Protein AF-A0A9X2HIS5-F1 (afdb_monomer_lite)

pLDDT: mean 87.98, std 11.02, range [46.34, 97.75]

Foldseek 3Di:
DPDDDFDAALAPPPRDGDPPPDNHHPVLVVQPDPVLRVQLVVCVVVVVVVSVVVSSVVSNVSVVVSDVVVPDPQDPVNVVVVVCVVVVHD

Structure (mmCIF, N/CA/C/O backbone):
data_AF-A0A9X2HIS5-F1
#
_entry.id   AF-A0A9X2HIS5-F1
#
loop_
_atom_site.group_PDB
_atom_site.id
_atom_site.type_symbol
_atom_site.label_atom_id
_atom_site.label_alt_id
_atom_site.label_comp_id
_atom_site.label_asym_id
_atom_site.label_entity_id
_atom_site.label_seq_id
_atom_site.pdbx_PDB_ins_code
_atom_site.Cartn_x
_atom_site.Cartn_y
_atom_site.Cartn_z
_atom_site.occupancy
_atom_site.B_iso_or_equiv
_atom_site.auth_seq_id
_atom_site.auth_comp_id
_atom_site.auth_asym_id
_atom_site.auth_atom_id
_atom_site.pdbx_PDB_model_num
ATOM 1 N N . MET A 1 1 ? 26.890 -13.661 14.094 1.00 46.34 1 MET A N 1
ATOM 2 C CA . MET A 1 1 ? 25.501 -13.837 13.611 1.00 46.34 1 MET A CA 1
ATOM 3 C C . MET A 1 1 ? 25.171 -12.709 12.641 1.00 46.34 1 MET A C 1
ATOM 5 O O .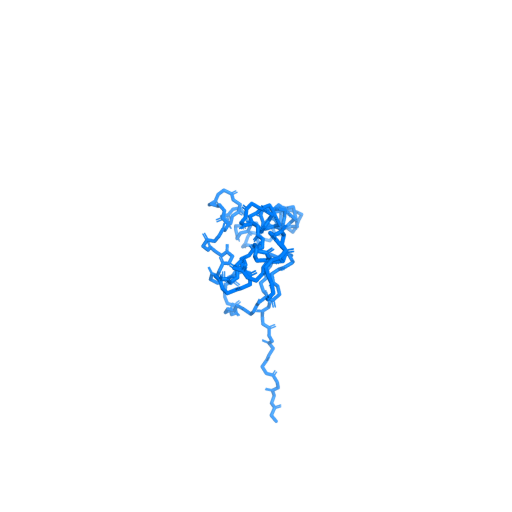 MET A 1 1 ? 25.056 -11.569 13.065 1.00 46.34 1 MET A O 1
ATOM 9 N N . THR A 1 2 ? 25.094 -12.976 11.338 1.00 53.59 2 THR A N 1
ATOM 10 C CA . THR A 1 2 ? 24.710 -11.964 10.341 1.00 53.59 2 THR A CA 1
ATOM 11 C C . THR A 1 2 ? 23.224 -11.638 10.493 1.00 53.59 2 THR A C 1
ATOM 13 O O . THR A 1 2 ? 22.363 -12.492 10.281 1.00 53.59 2 THR A O 1
ATOM 16 N N . ALA A 1 3 ? 22.905 -10.408 10.899 1.00 61.84 3 ALA A N 1
ATOM 17 C CA . ALA A 1 3 ? 21.524 -9.947 10.992 1.00 61.84 3 ALA A CA 1
ATOM 18 C C . ALA A 1 3 ? 20.844 -10.090 9.618 1.00 61.84 3 ALA A C 1
ATOM 20 O O . ALA A 1 3 ? 21.288 -9.500 8.629 1.00 61.84 3 ALA A O 1
ATOM 21 N N . ARG A 1 4 ? 19.778 -10.900 9.524 1.00 68.62 4 ARG A N 1
ATOM 22 C CA . ARG A 1 4 ? 19.009 -11.045 8.278 1.00 68.62 4 ARG A CA 1
ATOM 23 C C . ARG A 1 4 ? 18.444 -9.675 7.901 1.00 68.62 4 ARG A C 1
ATOM 25 O O . ARG A 1 4 ? 17.682 -9.089 8.667 1.00 68.62 4 ARG A O 1
ATOM 32 N N . ARG A 1 5 ? 18.814 -9.163 6.722 1.00 75.56 5 ARG A N 1
ATOM 33 C CA . ARG A 1 5 ? 18.305 -7.885 6.206 1.00 75.56 5 ARG A CA 1
ATOM 34 C C . ARG A 1 5 ? 16.778 -7.967 6.104 1.00 75.56 5 ARG A C 1
ATOM 36 O O . ARG A 1 5 ? 16.254 -8.758 5.322 1.00 75.56 5 ARG A O 1
ATOM 43 N N . ARG A 1 6 ? 16.075 -7.158 6.900 1.00 84.12 6 ARG A N 1
ATOM 44 C CA . ARG A 1 6 ? 14.612 -7.058 6.850 1.00 84.12 6 ARG A CA 1
ATOM 45 C C . ARG A 1 6 ? 14.187 -6.458 5.514 1.00 84.12 6 ARG A C 1
ATOM 47 O O . ARG A 1 6 ? 14.741 -5.454 5.064 1.00 84.12 6 ARG A O 1
ATOM 54 N N . HIS A 1 7 ? 13.230 -7.099 4.856 1.00 90.44 7 HIS A N 1
ATOM 55 C CA . HIS A 1 7 ? 12.632 -6.592 3.628 1.00 90.44 7 HIS A CA 1
ATOM 56 C C . HIS A 1 7 ? 11.285 -5.981 3.995 1.00 90.44 7 HIS A C 1
ATOM 58 O O . HIS A 1 7 ? 10.349 -6.718 4.275 1.00 90.44 7 HIS A O 1
ATOM 64 N N . LEU A 1 8 ? 11.191 -4.653 3.999 1.00 92.88 8 LEU A N 1
ATOM 65 C CA . LEU A 1 8 ? 9.967 -3.946 4.378 1.00 92.88 8 LEU A CA 1
ATOM 66 C C . LEU A 1 8 ? 8.980 -3.848 3.215 1.00 92.88 8 LEU A C 1
ATOM 68 O O . LEU A 1 8 ? 9.378 -3.728 2.054 1.00 92.88 8 LEU A O 1
ATOM 72 N N . CYS A 1 9 ? 7.687 -3.884 3.533 1.00 94.69 9 CYS A N 1
ATOM 73 C CA . CYS A 1 9 ? 6.601 -3.633 2.592 1.00 94.69 9 CYS A CA 1
ATOM 74 C C . CYS A 1 9 ? 6.776 -2.280 1.884 1.00 94.69 9 CYS A C 1
ATOM 76 O O . CYS A 1 9 ? 7.093 -1.273 2.515 1.00 94.69 9 CYS A O 1
ATOM 78 N N . ASP A 1 10 ? 6.528 -2.247 0.574 1.00 92.31 10 ASP A N 1
ATOM 79 C CA . ASP A 1 10 ? 6.659 -1.020 -0.211 1.00 92.31 10 ASP A CA 1
ATOM 80 C C . ASP A 1 10 ? 5.538 -0.005 0.077 1.00 92.31 10 ASP A C 1
ATOM 82 O O . ASP A 1 10 ? 5.709 1.169 -0.249 1.00 92.31 10 ASP A O 1
ATOM 86 N N . THR A 1 11 ? 4.417 -0.423 0.680 1.00 94.44 11 THR A N 1
ATOM 87 C CA . THR A 1 11 ? 3.310 0.468 1.063 1.00 94.44 11 THR A CA 1
ATOM 88 C C . THR A 1 11 ? 3.725 1.373 2.228 1.00 94.44 11 THR A C 1
ATOM 90 O O . THR A 1 11 ? 3.953 0.864 3.334 1.00 94.44 11 THR A O 1
ATOM 93 N N . PRO A 1 12 ? 3.795 2.703 2.026 1.00 93.88 12 PRO A N 1
ATOM 94 C CA . PRO A 1 12 ? 4.048 3.649 3.110 1.00 93.88 12 PRO A CA 1
ATOM 95 C C . PRO A 1 12 ? 3.024 3.477 4.240 1.00 93.88 12 PRO A C 1
ATOM 97 O O . PRO A 1 12 ? 1.848 3.247 3.977 1.00 93.88 12 PRO A O 1
ATOM 100 N N . GLY A 1 13 ? 3.476 3.542 5.494 1.00 89.06 13 GLY A N 1
ATOM 101 C CA . GLY A 1 13 ? 2.618 3.361 6.673 1.00 89.06 13 GLY A CA 1
ATOM 102 C C . GLY A 1 13 ? 2.343 1.905 7.076 1.00 89.06 13 GLY A C 1
ATOM 103 O O . GLY A 1 13 ? 1.777 1.673 8.137 1.00 89.06 13 GLY A O 1
ATOM 104 N N . CYS A 1 14 ? 2.764 0.899 6.296 1.00 91.44 14 CYS A N 1
ATOM 105 C CA . CYS A 1 14 ? 2.575 -0.498 6.701 1.00 91.44 14 CYS A CA 1
ATOM 106 C C . CYS A 1 14 ? 3.602 -0.979 7.740 1.00 91.44 14 CYS A C 1
ATOM 108 O O . CYS A 1 14 ? 3.220 -1.684 8.670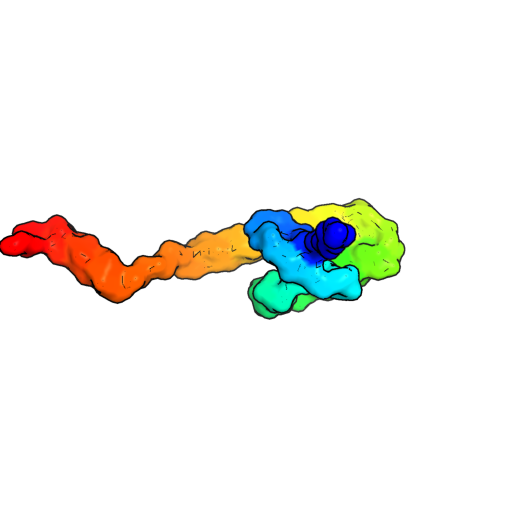 1.00 91.44 14 CYS A O 1
ATOM 110 N N . GLY A 1 15 ? 4.895 -0.709 7.525 1.00 88.50 15 GLY A N 1
ATOM 111 C CA . GLY A 1 15 ? 5.991 -1.112 8.424 1.00 88.50 15 GLY A CA 1
ATOM 112 C C . GLY A 1 15 ? 6.280 -2.619 8.540 1.00 88.50 15 GLY A C 1
ATOM 113 O O . GLY A 1 15 ? 7.254 -2.992 9.183 1.00 88.50 15 GLY A O 1
ATOM 114 N N . MET A 1 16 ? 5.477 -3.493 7.927 1.00 91.69 16 MET A N 1
ATOM 115 C CA . MET A 1 16 ? 5.630 -4.944 8.081 1.00 91.69 16 MET A CA 1
ATOM 116 C C . MET A 1 16 ? 6.679 -5.545 7.150 1.00 91.69 16 MET A C 1
ATOM 118 O O . MET A 1 16 ? 6.884 -5.075 6.025 1.00 91.69 16 MET A O 1
ATOM 122 N N . ASP A 1 17 ? 7.265 -6.650 7.603 1.00 93.38 17 ASP A N 1
ATOM 123 C CA . ASP A 1 17 ? 8.176 -7.463 6.812 1.00 93.38 17 ASP A CA 1
ATOM 124 C C . ASP A 1 17 ? 7.451 -8.184 5.664 1.00 93.38 17 ASP A C 1
ATOM 126 O O . ASP A 1 17 ? 6.261 -8.515 5.710 1.00 93.38 17 ASP A O 1
ATOM 130 N N . ARG A 1 18 ? 8.203 -8.439 4.597 1.00 93.00 18 ARG A N 1
ATOM 131 C CA . ARG A 1 18 ? 7.790 -9.205 3.422 1.00 93.00 18 ARG A CA 1
ATOM 132 C C . ARG A 1 18 ? 8.878 -10.184 3.007 1.00 93.00 18 ARG A C 1
ATOM 134 O O . ARG A 1 18 ? 10.046 -10.042 3.366 1.00 93.00 18 ARG A O 1
ATOM 141 N N . LYS A 1 19 ? 8.524 -11.161 2.169 1.00 91.31 19 LYS A N 1
ATOM 142 C CA . LYS A 1 19 ? 9.532 -12.017 1.527 1.00 91.31 19 LYS A CA 1
ATOM 143 C C . LYS A 1 19 ? 10.373 -11.183 0.550 1.00 91.31 19 LYS A C 1
ATOM 145 O O . LYS A 1 19 ? 9.874 -10.242 -0.071 1.00 91.31 19 LYS A O 1
ATOM 150 N N . ARG A 1 20 ? 11.642 -11.565 0.358 1.00 89.81 20 ARG A N 1
ATOM 151 C CA . ARG A 1 20 ? 12.605 -10.875 -0.530 1.00 89.81 20 ARG A CA 1
ATOM 152 C C . ARG A 1 20 ? 12.042 -10.591 -1.928 1.00 89.81 20 ARG A C 1
ATOM 154 O O . ARG A 1 20 ? 12.254 -9.508 -2.471 1.00 89.81 20 ARG A O 1
ATOM 161 N N . TRP A 1 21 ? 11.320 -11.553 -2.496 1.00 87.38 21 TRP A N 1
ATOM 162 C CA . TRP A 1 21 ? 10.762 -11.497 -3.851 1.00 87.38 21 TRP A CA 1
ATOM 163 C C . TRP A 1 21 ? 9.405 -10.782 -3.939 1.00 87.38 21 TRP A C 1
ATOM 165 O O . TRP A 1 21 ? 9.007 -10.360 -5.019 1.00 87.38 21 TRP A O 1
ATOM 175 N N . GLN A 1 22 ? 8.704 -10.585 -2.821 1.00 93.00 22 GLN A N 1
ATOM 176 C CA . GLN A 1 22 ? 7.452 -9.825 -2.793 1.00 93.00 22 GLN A CA 1
ATOM 177 C C . GLN A 1 22 ? 7.748 -8.327 -2.813 1.00 93.00 22 GLN A C 1
ATOM 179 O O . GLN A 1 22 ? 8.856 -7.924 -2.478 1.00 93.00 22 GLN A O 1
ATOM 184 N N . ARG A 1 23 ? 6.782 -7.482 -3.182 1.00 94.19 23 ARG A N 1
ATOM 185 C CA . ARG A 1 23 ? 6.845 -6.019 -2.955 1.00 94.19 23 ARG A CA 1
ATOM 186 C C . ARG A 1 23 ? 5.927 -5.549 -1.844 1.00 94.19 23 ARG A C 1
ATOM 188 O O . ARG A 1 23 ? 6.251 -4.629 -1.102 1.00 94.19 23 ARG A O 1
ATOM 195 N N . LEU A 1 24 ? 4.814 -6.247 -1.697 1.00 95.56 24 LEU A N 1
ATOM 196 C CA . LEU A 1 24 ? 3.822 -6.017 -0.666 1.00 95.56 24 LEU A CA 1
ATOM 197 C C . LEU A 1 24 ? 3.871 -7.187 0.315 1.00 95.56 24 LEU A C 1
ATOM 199 O O . LEU A 1 24 ? 4.081 -8.329 -0.097 1.00 95.56 24 LEU A O 1
ATOM 203 N N . CYS A 1 25 ? 3.687 -6.918 1.604 1.00 95.44 25 CYS A N 1
ATOM 204 C CA . CYS A 1 25 ? 3.404 -7.977 2.569 1.00 95.44 25 CYS A CA 1
ATOM 205 C C . CYS A 1 25 ? 2.034 -8.612 2.259 1.00 95.44 25 CYS A C 1
ATOM 207 O O . CYS A 1 25 ? 1.215 -8.022 1.549 1.00 95.44 25 CYS A O 1
ATOM 209 N N . GLN A 1 26 ? 1.749 -9.795 2.812 1.00 94.38 26 GLN A N 1
ATOM 210 C CA . GLN A 1 26 ? 0.476 -10.491 2.563 1.00 94.38 26 GLN A CA 1
ATOM 211 C C . GLN A 1 26 ? -0.748 -9.638 2.935 1.00 94.38 26 GLN A C 1
ATOM 213 O O . GLN A 1 26 ? -1.710 -9.589 2.175 1.00 94.38 26 GLN A O 1
ATOM 218 N N . ARG A 1 27 ? -0.684 -8.888 4.045 1.00 93.31 27 ARG A N 1
ATOM 219 C CA . ARG A 1 27 ? -1.779 -8.008 4.485 1.00 93.31 27 ARG A CA 1
ATOM 220 C C . ARG A 1 27 ? -2.072 -6.897 3.484 1.00 93.31 27 ARG A C 1
ATOM 222 O O . ARG A 1 27 ? -3.219 -6.720 3.099 1.00 93.31 27 ARG A O 1
ATOM 229 N N . CYS A 1 28 ? -1.053 -6.158 3.040 1.00 94.56 28 CYS A N 1
ATOM 230 C CA . CYS A 1 28 ? -1.242 -5.102 2.042 1.00 94.56 28 CYS A CA 1
ATOM 231 C C . CYS A 1 28 ? -1.633 -5.677 0.682 1.00 94.56 28 CYS A C 1
ATOM 233 O O . CYS A 1 28 ? -2.397 -5.048 -0.036 1.00 94.56 28 CYS A O 1
ATOM 235 N N . PHE A 1 29 ? -1.161 -6.875 0.333 1.00 94.62 29 PHE A N 1
ATOM 236 C CA . PHE A 1 29 ? -1.586 -7.544 -0.892 1.00 94.62 29 PHE A CA 1
ATOM 237 C C . PHE A 1 29 ? -3.084 -7.887 -0.886 1.00 94.62 29 PHE A C 1
ATOM 239 O O . PHE A 1 29 ? -3.723 -7.787 -1.933 1.00 94.62 29 PHE A O 1
ATOM 246 N N . ALA A 1 30 ? -3.629 -8.272 0.272 1.00 92.69 30 ALA A N 1
ATOM 247 C CA . ALA A 1 30 ? -5.049 -8.574 0.450 1.00 92.69 30 ALA A CA 1
ATOM 248 C C . ALA A 1 30 ? -5.919 -7.315 0.614 1.00 92.69 30 ALA A C 1
ATOM 250 O O . ALA A 1 30 ? -7.031 -7.277 0.105 1.00 92.69 30 ALA A O 1
ATOM 251 N N . ALA A 1 31 ? -5.419 -6.288 1.308 1.00 91.56 31 ALA A N 1
ATOM 252 C CA . ALA A 1 31 ? -6.181 -5.076 1.609 1.00 91.56 31 ALA A CA 1
ATOM 253 C C . ALA A 1 31 ? -6.185 -4.044 0.471 1.00 91.56 31 ALA A C 1
ATOM 255 O O . ALA A 1 31 ? -7.113 -3.245 0.372 1.00 91.56 31 ALA A O 1
ATOM 256 N N . LEU A 1 32 ? -5.137 -4.006 -0.362 1.00 92.81 32 LEU A N 1
ATOM 257 C CA . LEU A 1 32 ? -5.059 -3.039 -1.454 1.00 92.81 32 LEU A CA 1
ATOM 258 C C . LEU A 1 32 ? -5.865 -3.507 -2.669 1.00 92.81 32 LEU A C 1
ATOM 260 O O . LEU A 1 32 ? -5.715 -4.658 -3.095 1.00 92.81 32 LEU A O 1
ATOM 264 N N . PRO A 1 33 ? -6.626 -2.601 -3.306 1.00 93.50 33 PRO A N 1
ATOM 265 C CA . PRO A 1 33 ? -7.335 -2.918 -4.532 1.00 93.50 33 PRO A CA 1
ATOM 266 C C . PRO A 1 33 ? -6.409 -3.420 -5.657 1.00 93.50 33 PRO A C 1
ATOM 268 O O . PRO A 1 33 ? -5.278 -2.926 -5.799 1.00 93.50 33 PRO A O 1
ATOM 271 N N . PRO A 1 34 ? -6.878 -4.351 -6.516 1.00 95.00 34 PRO A N 1
ATOM 272 C CA . PRO A 1 34 ? -6.118 -4.865 -7.656 1.00 95.00 34 PRO A CA 1
ATOM 273 C C . PRO A 1 34 ? -5.526 -3.772 -8.554 1.00 95.00 34 PRO A C 1
ATOM 275 O O . PRO A 1 34 ? -4.352 -3.854 -8.919 1.00 95.00 34 PRO A O 1
ATOM 278 N N . TYR A 1 35 ? -6.297 -2.714 -8.823 1.00 95.56 35 TYR A N 1
ATOM 279 C CA . TYR A 1 35 ? -5.892 -1.589 -9.671 1.00 95.56 35 TYR A CA 1
ATOM 280 C C . TYR A 1 35 ? -4.773 -0.718 -9.071 1.00 95.56 35 TYR A C 1
ATOM 282 O O . TYR A 1 35 ? -4.203 0.105 -9.777 1.00 95.56 35 TYR A O 1
ATOM 290 N N . ILE A 1 36 ? -4.424 -0.896 -7.791 1.00 96.06 36 ILE A N 1
ATOM 291 C CA . ILE A 1 36 ? -3.264 -0.249 -7.155 1.00 96.06 36 ILE A CA 1
ATOM 292 C C . ILE A 1 36 ? -2.092 -1.226 -7.069 1.00 96.06 36 ILE A C 1
ATOM 294 O O . ILE A 1 36 ? -0.968 -0.888 -7.447 1.00 96.06 36 ILE A O 1
ATOM 298 N N . ARG A 1 37 ? -2.333 -2.451 -6.579 1.00 95.88 37 ARG A N 1
ATOM 299 C CA . ARG A 1 37 ? -1.252 -3.424 -6.346 1.00 95.88 37 ARG A CA 1
ATOM 300 C C . ARG A 1 37 ? -0.600 -3.903 -7.646 1.00 95.88 37 ARG A C 1
ATOM 302 O O . ARG A 1 37 ? 0.615 -4.084 -7.666 1.00 95.88 37 ARG A O 1
ATOM 309 N N . VAL A 1 38 ? -1.374 -4.090 -8.721 1.00 96.81 38 VAL A N 1
ATOM 310 C CA . VAL A 1 38 ? -0.850 -4.589 -10.003 1.00 96.81 38 VAL A CA 1
ATOM 311 C C . VAL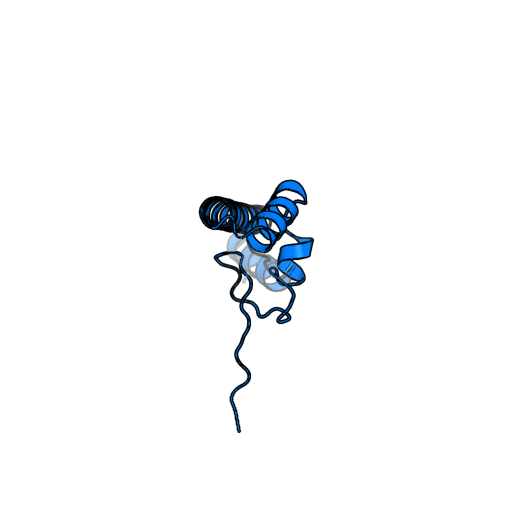 A 1 38 ? 0.074 -3.553 -10.658 1.00 96.81 38 VAL A C 1
ATOM 313 O O . VAL A 1 38 ? 1.242 -3.888 -10.874 1.00 96.81 38 VAL A O 1
ATOM 316 N N . PRO A 1 39 ? -0.342 -2.288 -10.879 1.00 97.25 39 PRO A N 1
ATOM 317 C CA . PRO A 1 39 ? 0.553 -1.275 -11.438 1.00 97.25 39 PRO A CA 1
ATOM 318 C C . PRO A 1 39 ? 1.785 -0.991 -10.574 1.00 97.25 39 PRO A C 1
ATOM 320 O O . PRO A 1 39 ? 2.856 -0.744 -11.119 1.00 97.25 39 PRO A O 1
ATOM 323 N N . LEU A 1 40 ? 1.677 -1.080 -9.241 1.00 96.69 40 LEU A N 1
ATOM 324 C CA . LEU A 1 40 ? 2.823 -0.930 -8.336 1.00 96.69 40 LEU A CA 1
ATOM 325 C C . LEU A 1 40 ? 3.896 -1.997 -8.590 1.00 96.69 40 LEU A C 1
ATOM 327 O O . LEU A 1 40 ? 5.082 -1.676 -8.695 1.00 96.69 40 LEU A O 1
ATOM 331 N N . ILE A 1 41 ? 3.482 -3.265 -8.675 1.00 96.12 41 ILE A N 1
ATOM 332 C CA . ILE A 1 41 ? 4.389 -4.397 -8.903 1.00 96.12 41 ILE A CA 1
ATOM 333 C C . ILE A 1 41 ? 4.997 -4.313 -10.307 1.00 96.12 41 ILE A C 1
ATOM 335 O O . ILE A 1 41 ? 6.208 -4.494 -10.452 1.00 96.12 41 ILE A O 1
ATOM 339 N N . LEU A 1 42 ? 4.184 -3.998 -11.320 1.00 97.44 42 LEU A N 1
ATOM 340 C CA . LEU A 1 42 ? 4.638 -3.866 -12.706 1.00 97.44 42 LEU A CA 1
ATOM 341 C C . LEU A 1 42 ? 5.618 -2.703 -12.881 1.00 97.44 42 LEU A C 1
ATOM 343 O O . LEU A 1 42 ? 6.707 -2.914 -13.405 1.00 97.44 42 LEU A O 1
ATOM 347 N N . ALA A 1 43 ? 5.308 -1.516 -12.351 1.00 97.25 43 ALA A N 1
ATOM 348 C CA . ALA A 1 43 ? 6.202 -0.361 -12.428 1.00 97.25 43 ALA A CA 1
ATOM 349 C C . ALA A 1 43 ? 7.572 -0.645 -11.790 1.00 97.25 43 ALA A C 1
ATOM 351 O O . ALA A 1 43 ? 8.600 -0.195 -12.296 1.00 97.25 43 ALA A O 1
ATOM 352 N N . HIS A 1 44 ? 7.616 -1.434 -10.708 1.00 95.69 44 HIS A N 1
ATOM 353 C CA . HIS A 1 44 ? 8.886 -1.881 -10.141 1.00 95.69 44 HIS A CA 1
ATOM 354 C C . HIS A 1 44 ? 9.612 -2.888 -11.042 1.00 95.69 44 HIS A C 1
ATOM 356 O O . HIS A 1 44 ? 10.809 -2.727 -11.286 1.00 95.69 44 HIS A O 1
ATOM 362 N N . LYS A 1 45 ? 8.903 -3.912 -11.536 1.00 96.12 45 LYS A N 1
ATOM 363 C CA . LYS A 1 45 ? 9.460 -4.950 -12.420 1.00 96.12 45 LYS A CA 1
ATOM 364 C C . LYS A 1 45 ? 10.064 -4.343 -13.692 1.00 96.12 45 LYS A C 1
ATOM 366 O O . LYS A 1 45 ? 11.154 -4.734 -14.093 1.00 96.12 45 LYS A O 1
ATOM 371 N N . GLU A 1 46 ? 9.394 -3.348 -14.261 1.00 97.50 46 GLU A N 1
ATOM 372 C CA . GLU A 1 46 ? 9.797 -2.609 -15.467 1.00 97.50 46 GLU A CA 1
ATOM 373 C C . GLU A 1 46 ? 10.801 -1.482 -15.184 1.00 97.50 46 GLU A C 1
ATOM 375 O O . GLU A 1 46 ? 11.190 -0.753 -16.090 1.00 97.50 46 GLU A O 1
ATOM 380 N N . ARG A 1 47 ? 11.228 -1.307 -13.925 1.00 96.94 47 ARG A N 1
ATOM 381 C CA . ARG A 1 47 ? 12.157 -0.248 -13.493 1.00 96.94 47 ARG A CA 1
ATOM 382 C C . ARG A 1 47 ? 11.672 1.180 -13.800 1.00 96.94 47 ARG A C 1
ATOM 384 O O . ARG A 1 47 ? 12.472 2.116 -13.807 1.00 96.94 47 ARG A O 1
ATOM 391 N N . ARG A 1 48 ? 10.359 1.388 -13.949 1.00 97.50 48 ARG A N 1
ATOM 392 C CA . ARG A 1 48 ? 9.725 2.712 -14.073 1.00 97.50 48 ARG A CA 1
ATOM 393 C C . ARG A 1 48 ? 9.650 3.393 -12.709 1.00 97.50 48 ARG A C 1
ATOM 395 O O . ARG A 1 48 ? 8.627 3.392 -12.029 1.00 97.50 48 ARG A O 1
ATOM 402 N N . THR A 1 49 ? 10.771 3.965 -12.277 1.00 95.62 49 THR A N 1
ATOM 403 C CA . THR A 1 49 ? 10.942 4.504 -10.915 1.00 95.62 49 THR A CA 1
ATOM 404 C C . THR A 1 49 ? 9.966 5.631 -10.570 1.00 95.62 49 THR A C 1
ATOM 406 O O . THR A 1 49 ? 9.478 5.671 -9.439 1.00 95.62 49 THR A O 1
ATOM 409 N N . LYS A 1 50 ? 9.654 6.523 -11.522 1.00 97.38 50 LYS A N 1
ATOM 410 C CA . LYS A 1 50 ? 8.661 7.597 -11.340 1.00 97.38 50 LYS A CA 1
ATOM 411 C C . LYS A 1 50 ? 7.278 7.013 -11.050 1.00 97.38 50 LYS A C 1
ATOM 413 O O . LYS A 1 50 ? 6.691 7.327 -10.017 1.00 97.38 50 LYS A O 1
ATOM 418 N N . ASP A 1 51 ? 6.826 6.087 -11.887 1.00 97.00 51 ASP A N 1
ATOM 419 C CA . ASP A 1 51 ? 5.518 5.446 -11.730 1.00 97.00 51 ASP A CA 1
ATOM 420 C C . ASP A 1 51 ? 5.455 4.602 -10.463 1.00 97.00 51 ASP A C 1
ATOM 422 O O . ASP A 1 51 ? 4.472 4.653 -9.728 1.00 97.00 51 ASP A O 1
ATOM 426 N N . TRP A 1 52 ? 6.531 3.887 -10.133 1.00 97.06 52 TRP A N 1
ATOM 427 C CA . TRP A 1 52 ? 6.608 3.125 -8.890 1.00 97.06 52 TRP A CA 1
ATOM 428 C C . TRP A 1 52 ? 6.435 4.024 -7.657 1.00 97.06 52 TRP A C 1
ATOM 430 O O . TRP A 1 52 ? 5.701 3.663 -6.738 1.00 97.06 52 TRP A O 1
ATOM 440 N N . ARG A 1 53 ? 7.037 5.224 -7.638 1.00 96.81 53 ARG A N 1
ATOM 441 C CA . ARG A 1 53 ? 6.829 6.201 -6.551 1.00 96.81 53 ARG A CA 1
ATOM 442 C C . ARG A 1 53 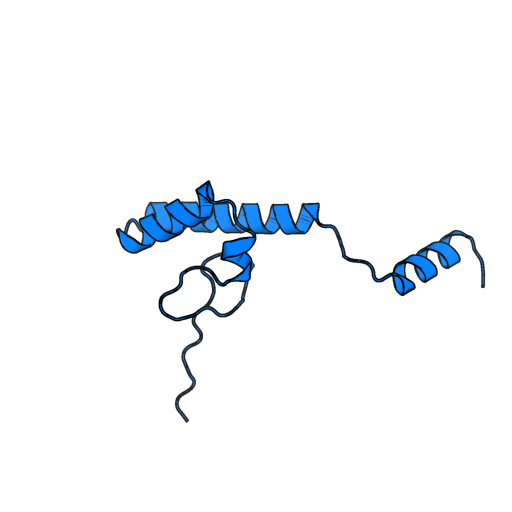? 5.384 6.697 -6.490 1.00 96.81 53 ARG A C 1
ATOM 444 O O . ARG A 1 53 ? 4.838 6.793 -5.391 1.00 96.81 53 ARG A O 1
ATOM 451 N N . VAL A 1 54 ? 4.764 6.976 -7.639 1.00 97.56 54 VAL A N 1
ATOM 452 C CA . VAL A 1 54 ? 3.348 7.382 -7.719 1.00 97.56 54 VAL A CA 1
ATOM 453 C C . VAL A 1 54 ? 2.448 6.290 -7.144 1.00 97.56 54 VAL A C 1
ATOM 455 O O . VAL A 1 54 ? 1.635 6.557 -6.261 1.00 97.56 54 VAL A O 1
ATOM 458 N N . TRP A 1 55 ? 2.632 5.042 -7.574 1.00 97.75 55 TRP A N 1
ATOM 459 C CA . TRP A 1 55 ? 1.823 3.923 -7.098 1.00 97.75 55 TRP A CA 1
ATOM 460 C C . TRP A 1 55 ? 2.072 3.592 -5.629 1.00 97.75 55 TRP A C 1
ATOM 462 O O . TRP A 1 55 ? 1.125 3.256 -4.922 1.00 97.75 55 TRP A O 1
ATOM 472 N N . LYS A 1 56 ? 3.303 3.752 -5.128 1.00 96.88 56 LYS A N 1
ATOM 473 C CA . LYS A 1 56 ? 3.584 3.661 -3.689 1.00 96.88 56 LYS A CA 1
ATOM 474 C C . LYS A 1 56 ? 2.781 4.676 -2.883 1.00 96.88 56 LYS A C 1
ATOM 476 O O . LYS A 1 56 ? 2.232 4.309 -1.849 1.00 96.88 56 LYS A O 1
ATOM 481 N N . ARG A 1 57 ? 2.703 5.928 -3.344 1.00 96.69 57 ARG A N 1
ATOM 482 C CA . ARG A 1 57 ? 1.917 6.969 -2.671 1.00 96.69 57 ARG A CA 1
ATOM 483 C C . ARG A 1 57 ? 0.431 6.609 -2.652 1.00 96.69 57 ARG A C 1
ATOM 485 O O . ARG A 1 57 ? -0.138 6.529 -1.570 1.00 96.69 57 ARG A O 1
ATOM 492 N N . LYS A 1 58 ? -0.136 6.244 -3.808 1.00 96.50 58 LYS A N 1
ATOM 493 C CA . LYS A 1 58 ? -1.533 5.781 -3.921 1.00 96.50 58 LYS A CA 1
ATOM 494 C C . LYS A 1 58 ? -1.832 4.573 -3.028 1.00 96.50 58 LYS A C 1
ATOM 496 O O . LYS A 1 58 ? -2.899 4.483 -2.434 1.00 96.50 58 LYS A O 1
ATOM 501 N N . ALA A 1 59 ? -0.888 3.639 -2.905 1.00 96.25 59 ALA A N 1
ATOM 502 C CA . ALA A 1 59 ? -1.019 2.504 -1.995 1.00 96.25 59 ALA A CA 1
ATOM 503 C C . ALA A 1 59 ? -1.040 2.934 -0.521 1.00 96.25 59 ALA A C 1
ATOM 505 O O . ALA A 1 59 ? -1.794 2.363 0.262 1.00 96.25 59 ALA A O 1
ATOM 506 N N . GLY A 1 60 ? -0.230 3.925 -0.139 1.00 95.19 60 GLY A N 1
ATOM 507 C CA . GLY A 1 60 ? -0.266 4.510 1.203 1.00 95.19 60 GLY A CA 1
ATOM 508 C C . GLY A 1 60 ? -1.599 5.203 1.493 1.00 95.19 60 GLY A C 1
ATOM 509 O O . GLY A 1 60 ? -2.203 4.943 2.528 1.00 95.19 60 GLY A O 1
ATOM 510 N N . GLU A 1 61 ? -2.097 6.005 0.550 1.00 95.12 61 GLU A N 1
ATOM 511 C CA . GLU A 1 61 ? -3.399 6.685 0.644 1.00 95.12 61 GLU A CA 1
ATOM 512 C C . GLU A 1 61 ? -4.554 5.684 0.792 1.00 95.12 61 GLU A C 1
ATOM 514 O O . GLU A 1 61 ? -5.369 5.810 1.701 1.00 95.12 61 GLU A O 1
ATOM 519 N N . ALA A 1 62 ? -4.587 4.634 -0.035 1.00 93.56 62 ALA A N 1
ATOM 520 C CA . ALA A 1 62 ? -5.608 3.592 0.052 1.00 93.56 62 ALA A CA 1
ATOM 521 C C . ALA A 1 62 ? -5.534 2.800 1.368 1.00 93.56 62 ALA A C 1
ATOM 523 O O . ALA A 1 62 ? -6.562 2.415 1.922 1.00 93.56 62 ALA A O 1
ATOM 524 N N . LEU A 1 63 ? -4.328 2.556 1.891 1.00 91.88 63 LEU A N 1
ATOM 525 C CA . LEU A 1 63 ? -4.163 1.915 3.194 1.00 91.88 63 LEU A CA 1
ATOM 526 C C . LEU A 1 63 ? -4.680 2.815 4.325 1.00 91.88 63 LEU A C 1
ATOM 528 O O . LEU A 1 63 ? -5.398 2.327 5.192 1.00 91.88 63 LEU A O 1
ATOM 532 N N . ALA A 1 64 ? -4.345 4.106 4.304 1.00 89.62 64 ALA A N 1
ATOM 533 C CA . ALA A 1 64 ? -4.829 5.074 5.283 1.00 89.62 64 ALA A CA 1
ATOM 534 C C . ALA A 1 64 ? -6.360 5.209 5.235 1.00 89.62 64 ALA A C 1
ATOM 536 O O . ALA A 1 64 ? -7.003 5.163 6.280 1.00 89.62 64 ALA A O 1
ATOM 537 N N . ALA A 1 65 ? -6.949 5.276 4.037 1.00 88.56 65 ALA A N 1
ATOM 538 C CA . ALA A 1 65 ? -8.399 5.300 3.853 1.00 88.56 65 ALA A CA 1
ATOM 539 C C . ALA A 1 65 ? -9.073 4.033 4.405 1.00 88.56 65 ALA A C 1
ATOM 541 O O . ALA A 1 65 ? -10.061 4.131 5.126 1.00 88.56 65 ALA A O 1
ATOM 542 N N . ASN A 1 66 ? -8.508 2.848 4.146 1.00 84.56 66 ASN A N 1
ATOM 543 C CA . ASN A 1 66 ? -9.004 1.588 4.712 1.00 84.56 66 ASN A CA 1
ATOM 544 C C . ASN A 1 66 ? -8.945 1.564 6.248 1.00 84.56 66 ASN A C 1
ATOM 546 O O . ASN A 1 66 ? -9.838 1.018 6.893 1.00 84.56 66 ASN A O 1
ATOM 550 N N . ILE A 1 67 ? -7.887 2.124 6.841 1.00 81.88 67 ILE A N 1
ATOM 551 C CA . ILE A 1 67 ? -7.761 2.237 8.300 1.00 81.88 67 ILE A CA 1
ATOM 552 C C . ILE A 1 67 ? -8.818 3.203 8.844 1.00 81.88 67 ILE A C 1
ATOM 554 O O . ILE A 1 67 ? -9.488 2.872 9.816 1.00 81.88 67 ILE A O 1
ATOM 558 N N . ALA A 1 68 ? -9.014 4.352 8.192 1.00 79.12 68 ALA A N 1
ATOM 559 C CA . ALA A 1 68 ? -10.023 5.331 8.585 1.00 79.12 68 ALA A CA 1
ATOM 560 C C . ALA A 1 68 ? -11.450 4.762 8.504 1.00 79.12 68 ALA A C 1
ATOM 562 O O . ALA A 1 68 ? -12.235 4.955 9.427 1.00 79.12 68 ALA A O 1
ATOM 563 N N . GLN A 1 69 ? -11.773 4.009 7.447 1.00 77.81 69 GLN A N 1
ATOM 564 C CA . GLN A 1 69 ? -13.090 3.384 7.272 1.00 77.81 69 GLN A CA 1
ATOM 565 C C . GLN A 1 69 ? -13.386 2.291 8.301 1.00 77.81 69 GLN A C 1
ATOM 567 O O . GLN A 1 69 ? -14.536 2.121 8.693 1.00 77.81 69 GLN A O 1
ATOM 572 N N . ARG A 1 70 ? -12.373 1.533 8.736 1.00 73.06 70 ARG A N 1
ATOM 573 C CA . ARG A 1 70 ? -12.565 0.470 9.735 1.00 73.06 70 ARG A CA 1
ATOM 574 C C . ARG A 1 70 ? -12.830 1.002 11.144 1.00 73.06 70 ARG A C 1
ATOM 576 O O . ARG A 1 70 ? -13.326 0.239 11.965 1.00 73.06 70 ARG A O 1
ATOM 583 N N . GLY A 1 71 ? -12.529 2.274 11.412 1.00 62.75 71 GLY A N 1
ATOM 584 C CA . GLY A 1 71 ? -12.634 2.861 12.745 1.00 62.75 71 GLY A CA 1
ATOM 585 C C . GLY A 1 71 ? -11.717 2.179 13.776 1.00 62.75 71 GLY A C 1
ATOM 586 O O . GLY A 1 71 ? -11.031 1.195 13.476 1.00 62.75 71 GLY A O 1
ATOM 587 N N . PRO A 1 72 ? -11.649 2.701 15.009 1.00 65.31 72 PRO A N 1
ATOM 588 C CA . PRO A 1 72 ? -11.006 1.987 16.100 1.00 65.31 72 PRO A CA 1
ATOM 589 C C . PRO A 1 72 ? -11.806 0.715 16.409 1.00 65.31 72 PRO A C 1
ATOM 591 O O . PRO A 1 72 ? -13.000 0.773 16.692 1.00 65.31 72 PRO A O 1
ATOM 594 N N . SER A 1 73 ? -11.143 -0.441 16.375 1.00 66.75 73 SER A N 1
ATOM 595 C CA . SER A 1 73 ? -11.719 -1.681 16.900 1.00 66.75 73 SER A CA 1
ATOM 596 C C . SER A 1 73 ? -11.744 -1.573 18.423 1.00 66.75 73 SER A C 1
ATOM 598 O O . SER A 1 73 ? -10.732 -1.828 19.073 1.00 66.75 73 SER A O 1
ATOM 600 N N . ILE A 1 74 ? -12.868 -1.135 18.986 1.00 74.44 74 ILE A N 1
ATOM 601 C CA . ILE A 1 74 ? -13.080 -1.105 20.436 1.00 74.44 74 ILE A CA 1
ATOM 602 C C . ILE A 1 74 ? -13.490 -2.517 20.864 1.00 74.44 74 ILE A C 1
ATOM 604 O O . ILE A 1 74 ? -14.412 -3.092 20.289 1.00 74.44 74 ILE A O 1
ATOM 608 N N . 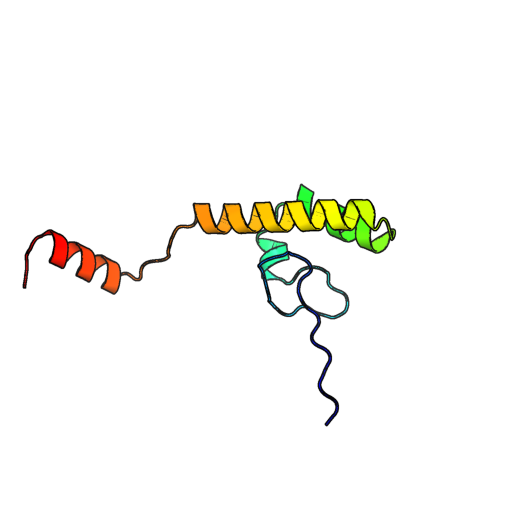ASP A 1 75 ? -12.783 -3.086 21.841 1.00 82.56 75 ASP A N 1
ATOM 609 C CA . ASP A 1 75 ? -13.162 -4.372 22.426 1.00 82.56 75 ASP A CA 1
ATOM 610 C C . ASP A 1 75 ? -14.536 -4.276 23.106 1.00 82.56 75 ASP A C 1
ATOM 612 O O . ASP A 1 75 ? -14.892 -3.236 23.662 1.00 82.56 75 ASP A O 1
ATOM 616 N N . SER A 1 76 ? -15.300 -5.369 23.097 1.00 79.62 76 SER A N 1
ATOM 617 C CA . SER A 1 76 ? -16.636 -5.442 23.703 1.00 79.62 76 SER A CA 1
ATOM 618 C C . SER A 1 76 ? -16.667 -4.971 25.162 1.00 79.62 76 SER A C 1
ATOM 620 O O . SER A 1 76 ? -17.617 -4.299 25.563 1.00 79.62 76 SER A O 1
ATOM 622 N N . ARG A 1 77 ? -15.617 -5.249 25.947 1.00 82.38 77 ARG A N 1
ATOM 623 C CA . ARG A 1 77 ? -15.521 -4.782 27.334 1.00 82.38 77 ARG A CA 1
ATOM 624 C C . ARG A 1 77 ? -15.346 -3.270 27.411 1.00 82.38 77 ARG A C 1
ATOM 626 O O . ARG A 1 77 ? -16.044 -2.611 28.170 1.00 82.38 77 ARG A O 1
ATOM 633 N N . THR A 1 78 ? -14.452 -2.713 26.599 1.00 83.88 78 THR A N 1
ATOM 634 C CA . THR A 1 78 ? -14.229 -1.262 26.538 1.00 83.88 78 THR A C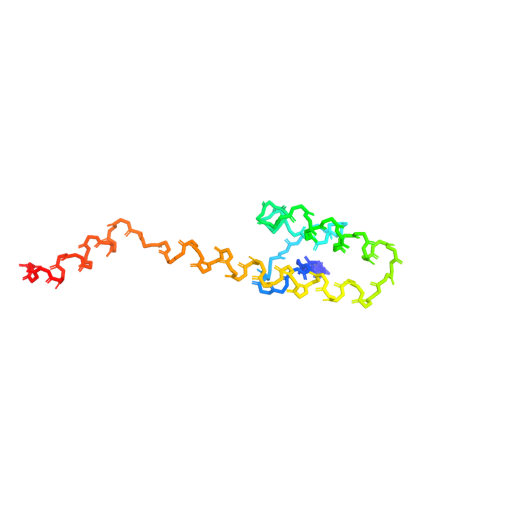A 1
ATOM 635 C C . THR A 1 78 ? -15.464 -0.531 26.009 1.00 83.88 78 THR A C 1
ATOM 637 O O . THR A 1 78 ? -15.771 0.565 26.468 1.00 83.88 78 THR A O 1
ATOM 640 N N . ALA A 1 79 ? -16.208 -1.136 25.079 1.00 81.81 79 ALA A N 1
ATOM 641 C CA . ALA A 1 79 ? -17.485 -0.602 24.621 1.00 81.81 79 ALA A CA 1
ATOM 642 C C . ALA A 1 79 ? -18.492 -0.526 25.780 1.00 81.81 79 ALA A C 1
ATOM 644 O O . ALA A 1 79 ? -19.036 0.547 26.019 1.00 81.81 79 ALA A O 1
ATOM 645 N N . TYR A 1 80 ? -18.653 -1.611 26.549 1.00 84.00 80 TYR A N 1
ATOM 646 C CA . TYR A 1 80 ? -19.515 -1.640 27.735 1.00 84.00 80 TYR A CA 1
ATOM 647 C C . TYR A 1 80 ? -19.098 -0.610 28.794 1.00 84.00 80 TYR A C 1
ATOM 649 O O . TYR A 1 80 ? -19.933 0.155 29.265 1.00 84.00 80 TYR A O 1
ATOM 657 N N . GLU A 1 81 ? -17.809 -0.541 29.133 1.00 87.44 81 GLU A N 1
ATOM 658 C CA . GLU A 1 81 ? -17.280 0.415 30.116 1.00 87.44 81 GLU A CA 1
ATOM 659 C C . GLU A 1 81 ? -17.542 1.870 29.690 1.00 87.44 81 GLU A C 1
ATOM 661 O O . GLU A 1 81 ? -17.932 2.699 30.512 1.00 87.44 81 GLU A O 1
ATOM 666 N N . ASN A 1 82 ? -17.403 2.182 28.397 1.00 86.00 82 ASN A N 1
ATOM 667 C CA . ASN A 1 82 ? -17.744 3.500 27.861 1.00 86.00 82 ASN A CA 1
ATOM 668 C C . ASN A 1 82 ? -19.248 3.792 27.960 1.00 86.00 82 ASN A C 1
ATOM 670 O O . ASN A 1 82 ? -19.628 4.914 28.298 1.00 86.00 82 ASN A O 1
ATOM 674 N N . THR A 1 83 ? -20.100 2.799 27.689 1.00 83.62 83 THR A N 1
ATOM 675 C CA . THR A 1 83 ? -21.558 2.940 27.794 1.00 83.62 83 THR A CA 1
ATOM 676 C C . THR A 1 83 ? -22.004 3.132 29.245 1.00 83.62 83 THR A C 1
ATOM 678 O O . THR A 1 83 ? -22.742 4.074 29.521 1.00 83.62 83 THR A O 1
ATOM 681 N N . ALA A 1 84 ? -21.498 2.329 30.186 1.00 84.94 84 ALA A N 1
ATOM 682 C CA . ALA A 1 84 ? -21.793 2.462 31.615 1.00 84.94 84 ALA A CA 1
ATOM 683 C C . ALA A 1 84 ? -21.382 3.844 32.153 1.00 84.94 84 ALA A C 1
ATOM 685 O O . ALA A 1 84 ? -22.134 4.498 32.877 1.00 84.94 84 ALA A O 1
ATOM 686 N N . ARG A 1 85 ? -20.224 4.355 31.709 1.00 84.88 85 ARG A N 1
ATOM 687 C CA . ARG A 1 85 ? -19.731 5.683 32.099 1.00 84.88 85 ARG A CA 1
ATOM 688 C C . ARG A 1 85 ? -20.579 6.833 31.546 1.00 84.88 85 ARG A C 1
ATOM 690 O O . ARG A 1 85 ? -20.674 7.867 32.200 1.00 84.88 85 ARG A O 1
ATOM 697 N N . LEU A 1 86 ? -21.172 6.673 30.361 1.00 84.19 86 LEU A N 1
ATOM 698 C CA . LEU A 1 86 ? -22.098 7.651 29.775 1.00 84.19 86 LEU A CA 1
ATOM 699 C C . LEU A 1 86 ? -23.456 7.666 30.486 1.00 84.19 86 LEU A C 1
ATOM 701 O O . LEU A 1 86 ? -24.068 8.725 30.590 1.00 84.19 86 LEU A O 1
ATOM 705 N N . LEU A 1 87 ? -23.905 6.511 30.977 1.00 88.31 87 LEU A N 1
ATOM 706 C CA . LEU A 1 87 ? -25.183 6.354 31.678 1.00 88.31 87 LEU A CA 1
ATOM 707 C C . LEU A 1 87 ? -25.099 6.680 33.178 1.00 88.31 87 LEU A C 1
ATOM 709 O O . LEU A 1 87 ? -26.128 6.782 33.837 1.00 88.31 87 LEU A O 1
ATOM 713 N N . GLY A 1 88 ? -23.891 6.898 33.709 1.00 77.19 88 GLY A N 1
ATOM 714 C CA . GLY A 1 88 ? -23.683 7.273 35.109 1.00 77.19 88 GLY A CA 1
ATOM 715 C C . GLY A 1 88 ? -23.815 6.111 36.094 1.00 77.19 88 GLY A C 1
ATOM 716 O O . GLY A 1 88 ? -23.917 6.350 37.295 1.00 77.19 88 GLY A O 1
ATOM 717 N N . GLU A 1 89 ? -23.786 4.869 35.611 1.00 66.50 89 GLU A N 1
ATOM 718 C CA . GLU A 1 89 ? -23.868 3.678 36.454 1.00 66.50 89 GLU A CA 1
ATOM 719 C C . GLU A 1 89 ? -22.470 3.340 37.003 1.00 66.50 89 GLU A C 1
ATOM 721 O O . GLU A 1 89 ? -21.528 3.090 36.243 1.00 66.50 89 GLU A O 1
ATOM 726 N N . ARG A 1 90 ? -22.312 3.385 38.331 1.00 57.94 90 ARG A N 1
ATOM 727 C CA . ARG A 1 90 ? -21.144 2.877 39.067 1.00 57.94 90 ARG A CA 1
ATOM 728 C C . ARG A 1 90 ? -21.594 1.893 40.127 1.00 57.94 90 ARG A C 1
ATOM 730 O O . ARG A 1 90 ? -22.631 2.177 40.764 1.00 57.94 90 ARG A O 1
#

Secondary structure (DSSP, 8-state):
-------B-SSTT---B--TT-SS-HHHHHHS-HHHHHHHHHHHHTT-HHHHHHHHHHHHHHHHHHHHHH-----HHHHHHHHHHHHT--

Sequence (90 aa):
MTARRRHLCDTPGCGMDRKRWQRLCQRCFAALPPYIRVPLILAHKERRTKDWRVWKRKAGEALAANIAQRGPSIDSRTAYENTARLLGER

Radius of gyration: 18.84 Å; chains: 1; bounding box: 51×22×54 Å

Organism: NCBI:txid2949092